Protein AF-A0A0R3QHF2-F1 (afdb_monomer_lite)

InterPro domains:
  IPR014720 Double-stranded RNA-binding domain [PF00035] (3-44)
  IPR014720 Double-stranded RNA-binding domain [PS50137] (1-48)
  IPR051740 Double-stranded RNA-binding domain-containing protein [PTHR46054] (1-88)

Organism: NCBI:txid42155

Radius of gyration: 36.72 Å; chains: 1; bounding box: 72×58×107 Å

Foldseek 3Di:
DDWDDDPVQIKDKDWDDPDPVDIFIAMDSDPVRRVVRRVVRCVVPPPDDDDPPPPPPPVPPPLVVPVVSVVVVVCVVVVHDDDDDPDPPPPPPDPPDPPPVDPPDPPPPDPPPPPPPPPPPPPDPDPDPDDDPPDDPDDDDDDDDDD

Structure (mmCIF, N/CA/C/O backbone):
data_AF-A0A0R3QHF2-F1
#
_entry.id   AF-A0A0R3QHF2-F1
#
loop_
_atom_site.group_PDB
_atom_site.id
_atom_site.type_symbol
_atom_site.label_atom_id
_atom_site.label_alt_id
_atom_site.label_comp_id
_atom_site.label_asym_id
_atom_site.label_entity_id
_atom_site.label_seq_id
_atom_site.pdbx_PDB_ins_code
_atom_site.Cartn_x
_atom_site.Cartn_y
_atom_site.Cartn_z
_atom_site.occupancy
_atom_site.B_iso_or_equiv
_atom_site.auth_seq_id
_atom_site.auth_comp_id
_atom_site.auth_asym_id
_atom_site.auth_atom_id
_atom_site.pdbx_PDB_model_num
ATOM 1 N N . MET A 1 1 ? -6.880 11.671 13.160 1.00 79.31 1 MET A N 1
ATOM 2 C CA . MET A 1 1 ? -7.123 10.297 13.644 1.00 79.31 1 MET A CA 1
ATOM 3 C C . MET A 1 1 ? -7.964 10.452 14.877 1.00 79.31 1 MET A C 1
ATOM 5 O O . MET A 1 1 ? -7.548 11.175 15.772 1.00 79.31 1 MET A O 1
ATOM 9 N N . ASP A 1 2 ? -9.108 9.787 14.888 1.00 90.62 2 ASP A N 1
ATOM 10 C CA . ASP A 1 2 ? -10.141 10.018 15.888 1.00 90.62 2 ASP A CA 1
ATOM 11 C C . ASP A 1 2 ? -10.425 8.722 16.643 1.00 90.62 2 ASP A C 1
ATOM 13 O O . ASP A 1 2 ? -10.410 7.630 16.065 1.00 90.62 2 ASP A O 1
ATOM 17 N N . GLU A 1 3 ? -10.683 8.845 17.939 1.00 91.31 3 GLU A N 1
ATOM 18 C CA . GLU A 1 3 ? -11.048 7.741 18.818 1.00 91.31 3 GLU A CA 1
ATOM 19 C C . GLU A 1 3 ? -12.417 8.028 19.437 1.00 91.31 3 GLU A C 1
ATOM 21 O O . GLU A 1 3 ? -12.679 9.128 19.917 1.00 91.31 3 GLU A O 1
ATOM 26 N N . SER A 1 4 ? -13.312 7.047 19.393 1.00 91.69 4 SER A N 1
ATOM 27 C CA . SER A 1 4 ? -14.692 7.175 19.859 1.00 91.69 4 SER A CA 1
ATOM 28 C C . SER A 1 4 ? -15.167 5.891 20.542 1.00 91.69 4 SER A C 1
ATOM 30 O O . SER A 1 4 ? -14.535 4.842 20.431 1.00 91.69 4 SER A O 1
ATOM 32 N N . GLY A 1 5 ? -16.302 5.963 21.235 1.00 90.38 5 GLY A N 1
ATOM 33 C CA . GLY A 1 5 ? -16.977 4.825 21.854 1.00 90.38 5 GLY A CA 1
ATOM 34 C C . GLY A 1 5 ? -16.592 4.554 23.317 1.00 90.38 5 GLY A C 1
ATOM 35 O O . GLY A 1 5 ? -15.667 5.166 23.855 1.00 90.38 5 GLY A O 1
ATOM 36 N N . PRO A 1 6 ? -17.321 3.641 23.991 1.00 93.38 6 PRO A N 1
ATOM 37 C CA . PRO A 1 6 ? -17.052 3.261 25.377 1.00 93.38 6 PRO A CA 1
ATOM 38 C C . PRO A 1 6 ? -15.642 2.693 25.561 1.00 93.38 6 PRO A C 1
ATOM 40 O O . PRO A 1 6 ? -15.098 2.070 24.652 1.00 93.38 6 PRO A O 1
ATOM 43 N N . ALA A 1 7 ? -15.071 2.808 26.764 1.00 90.12 7 ALA A N 1
ATOM 44 C CA . ALA A 1 7 ? -13.704 2.346 27.043 1.00 90.12 7 ALA A CA 1
ATOM 45 C C . ALA A 1 7 ? -13.459 0.862 26.695 1.00 90.12 7 ALA A C 1
ATOM 47 O O . ALA A 1 7 ? -12.374 0.504 26.249 1.00 90.12 7 ALA A O 1
ATOM 48 N N . HIS A 1 8 ? -14.481 0.016 26.848 1.00 92.50 8 HIS A N 1
ATOM 49 C CA . HIS A 1 8 ? -14.444 -1.418 26.540 1.00 92.50 8 HIS A CA 1
ATOM 50 C C . HIS A 1 8 ? -14.791 -1.751 25.075 1.00 92.50 8 HIS A C 1
ATOM 52 O O . HIS A 1 8 ? -14.761 -2.915 24.683 1.00 92.50 8 HIS A O 1
ATOM 58 N N . LYS A 1 9 ? -15.146 -0.752 24.259 1.00 92.00 9 LYS A N 1
ATOM 59 C CA . LYS A 1 9 ? -15.502 -0.897 22.839 1.00 92.00 9 LYS A CA 1
ATOM 60 C C . LYS A 1 9 ? -15.026 0.324 22.046 1.00 92.00 9 LYS A C 1
ATOM 62 O O . LYS A 1 9 ? -15.793 0.955 21.319 1.00 92.00 9 LYS A O 1
ATOM 67 N N . LYS A 1 10 ? -13.753 0.672 22.237 1.00 95.12 10 LYS A N 1
ATOM 68 C CA . LYS A 1 10 ? -13.112 1.788 21.542 1.00 95.12 10 LYS A CA 1
ATOM 69 C C . LYS A 1 10 ? -13.117 1.546 20.034 1.00 95.12 10 LYS A C 1
ATOM 71 O O . LYS A 1 10 ? -12.869 0.439 19.559 1.00 95.12 10 LYS A O 1
ATOM 76 N N . GLN A 1 11 ? -13.398 2.607 19.297 1.00 96.62 11 GLN A N 1
ATOM 77 C CA . GLN A 1 11 ? -13.483 2.650 17.852 1.00 96.62 11 GLN A CA 1
ATOM 78 C C . GLN A 1 11 ? -12.493 3.696 17.350 1.00 96.62 11 GLN A C 1
ATOM 80 O O . GLN A 1 11 ? -12.596 4.875 17.678 1.00 96.62 11 GLN A O 1
ATOM 85 N N . PHE A 1 12 ? -11.557 3.265 16.519 1.00 97.12 12 PHE A N 1
ATOM 86 C CA . PHE A 1 12 ? -10.564 4.127 15.897 1.00 97.12 12 PHE A CA 1
ATOM 87 C C . PHE A 1 12 ? -10.981 4.432 14.464 1.00 97.12 12 PHE A C 1
ATOM 89 O O . PHE A 1 12 ? -11.422 3.530 13.746 1.00 97.12 12 PHE A O 1
ATOM 96 N N . THR A 1 13 ? -10.818 5.689 14.061 1.00 97.38 13 THR A N 1
ATOM 97 C CA . THR A 1 13 ? -11.007 6.169 12.690 1.00 97.38 13 THR A CA 1
ATOM 98 C C . THR A 1 13 ? -9.710 6.800 12.197 1.00 97.38 13 THR A C 1
ATOM 100 O O . THR A 1 13 ? -9.129 7.668 12.855 1.00 97.38 13 THR A O 1
ATOM 103 N N . VAL A 1 14 ? -9.241 6.359 11.034 1.00 97.75 14 VAL A N 1
ATOM 104 C CA . VAL A 1 14 ? -8.014 6.855 10.399 1.00 97.75 14 VAL A CA 1
ATOM 105 C C . VAL A 1 14 ? -8.284 7.234 8.948 1.00 97.75 14 VAL A C 1
ATOM 107 O O . VAL A 1 14 ? -9.183 6.677 8.318 1.00 97.75 14 VAL A O 1
ATOM 110 N N . SER A 1 15 ? -7.489 8.163 8.427 1.00 96.81 15 SER A N 1
ATOM 111 C CA . SER A 1 15 ? -7.443 8.514 7.010 1.00 96.81 15 SER A CA 1
ATOM 112 C C . SER A 1 15 ? -6.086 8.117 6.417 1.00 96.81 15 SER A C 1
ATOM 114 O O . SER A 1 15 ? -5.048 8.264 7.063 1.00 96.81 15 SER A O 1
ATOM 116 N N . LEU A 1 16 ? -6.102 7.595 5.193 1.00 96.69 16 LEU A N 1
ATOM 117 C CA . LEU A 1 16 ? -4.947 7.286 4.356 1.00 96.69 16 LEU A CA 1
ATOM 118 C C . LEU A 1 16 ? -5.013 8.193 3.126 1.00 96.69 16 LEU A C 1
ATOM 120 O O . LEU A 1 16 ? -5.962 8.111 2.351 1.00 96.69 16 LEU A O 1
ATOM 124 N N . VAL A 1 17 ? -4.015 9.054 2.962 1.00 96.69 17 VAL A N 1
ATOM 125 C CA . VAL A 1 17 ? -3.912 9.985 1.831 1.00 96.69 17 VAL A CA 1
ATOM 126 C C . VAL A 1 17 ? -2.834 9.459 0.890 1.00 96.69 17 VAL A C 1
ATOM 128 O O . VAL A 1 17 ? -1.680 9.347 1.300 1.00 96.69 17 VAL A O 1
ATOM 131 N N . LEU A 1 18 ? -3.203 9.100 -0.342 1.00 94.38 18 LEU A N 1
ATOM 132 C CA . LEU A 1 18 ? -2.245 8.649 -1.366 1.00 94.38 18 LEU A CA 1
ATOM 133 C C . LEU A 1 18 ? -1.855 9.786 -2.309 1.00 94.38 18 LEU A C 1
ATOM 135 O O . LEU A 1 18 ? -0.680 9.974 -2.615 1.00 94.38 18 LEU A O 1
ATOM 139 N N . THR A 1 19 ? -2.843 10.569 -2.724 1.00 92.88 19 THR A N 1
ATOM 140 C CA . THR A 1 19 ? -2.685 11.840 -3.434 1.00 92.88 19 THR A CA 1
ATOM 141 C C . THR A 1 19 ? -3.622 12.867 -2.788 1.00 92.88 19 THR A C 1
ATOM 143 O O . THR A 1 19 ? -4.519 12.463 -2.044 1.00 92.88 19 THR A O 1
ATOM 146 N N . PRO A 1 20 ? -3.457 14.180 -3.038 1.00 92.75 20 PRO A N 1
ATOM 147 C CA . PRO A 1 20 ? -4.345 15.203 -2.472 1.00 92.75 20 PRO A CA 1
ATOM 148 C C . PRO A 1 20 ? -5.836 14.946 -2.745 1.00 92.75 20 PRO A C 1
ATOM 150 O O . PRO A 1 20 ? -6.665 15.202 -1.877 1.00 92.75 20 PRO A O 1
ATOM 153 N N . ASP A 1 21 ? -6.152 14.355 -3.901 1.00 92.81 21 ASP A N 1
ATOM 154 C CA . ASP A 1 21 ? -7.523 14.036 -4.321 1.00 92.81 21 ASP A CA 1
ATOM 155 C C . ASP A 1 21 ? -7.988 12.629 -3.898 1.00 92.81 21 ASP A C 1
ATOM 157 O O . ASP A 1 21 ? -9.159 12.287 -4.055 1.00 92.81 21 ASP A O 1
ATOM 161 N N . GLN A 1 22 ? -7.089 11.782 -3.378 1.00 95.19 22 GLN A N 1
ATOM 162 C CA . GLN A 1 22 ? -7.397 10.406 -2.972 1.00 95.19 22 GLN A CA 1
ATOM 163 C C . GLN A 1 22 ? -7.178 10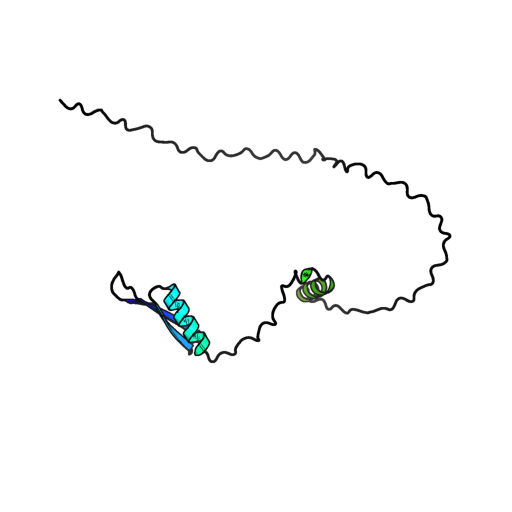.211 -1.473 1.00 95.19 22 GLN A C 1
ATOM 165 O O . GLN A 1 22 ? -6.089 9.849 -1.011 1.00 95.19 22 GLN A O 1
ATOM 170 N N . VAL A 1 23 ? -8.265 10.411 -0.725 1.00 96.62 23 VAL A N 1
ATOM 171 C CA . VAL A 1 23 ? -8.341 10.195 0.722 1.00 96.62 23 VAL A CA 1
ATOM 172 C C . VAL A 1 23 ? -9.266 9.019 1.018 1.00 96.62 23 VAL A C 1
ATOM 174 O O . VAL A 1 23 ? -10.440 9.025 0.653 1.00 96.62 23 VAL A O 1
ATOM 177 N N . PHE A 1 24 ? -8.747 8.021 1.728 1.00 97.38 24 PHE A N 1
ATOM 178 C CA . PHE A 1 24 ? -9.486 6.822 2.112 1.00 97.38 24 PHE A CA 1
ATOM 179 C C . PHE A 1 24 ? -9.624 6.741 3.626 1.00 97.38 24 PHE A C 1
ATOM 181 O O . PHE A 1 24 ? -8.658 6.949 4.357 1.00 97.38 24 PHE A O 1
ATOM 188 N N . TYR A 1 25 ? -10.817 6.408 4.107 1.00 97.31 25 TYR A N 1
ATOM 189 C CA . TYR A 1 25 ? -11.101 6.300 5.535 1.00 97.31 25 TYR A CA 1
ATOM 190 C C . TYR A 1 25 ? -11.243 4.838 5.951 1.00 97.31 25 TYR A C 1
ATOM 192 O O . TYR A 1 25 ? -11.784 4.013 5.214 1.00 97.31 25 TYR A O 1
ATOM 200 N N . GLY A 1 26 ? -10.776 4.526 7.157 1.00 97.31 26 GLY A N 1
ATOM 201 C CA . GLY A 1 26 ? -10.876 3.197 7.748 1.00 97.31 26 GLY A CA 1
ATOM 202 C C . GLY A 1 26 ? -11.264 3.263 9.213 1.00 97.31 26 GLY A C 1
ATOM 203 O O . GLY A 1 26 ? -10.922 4.210 9.928 1.00 97.31 26 GLY A O 1
ATOM 204 N N . LYS A 1 27 ? -11.997 2.243 9.660 1.00 97.25 27 LYS A N 1
ATOM 205 C CA . LYS A 1 27 ? -12.527 2.141 11.020 1.00 97.25 27 LYS A CA 1
ATOM 206 C C . LYS A 1 27 ? -12.188 0.773 11.611 1.00 97.25 27 LYS A C 1
ATOM 208 O O . LYS A 1 27 ? -12.289 -0.237 10.926 1.00 97.25 27 LYS A O 1
ATOM 213 N N . GLY A 1 28 ? -11.802 0.712 12.885 1.00 96.88 28 GLY A N 1
ATOM 214 C CA . GLY A 1 28 ? -11.575 -0.567 13.569 1.00 96.88 28 GLY A CA 1
ATOM 215 C C . GLY A 1 28 ? -11.519 -0.476 15.093 1.00 96.88 28 GLY A C 1
ATOM 216 O O . GLY A 1 28 ? -11.348 0.601 15.652 1.00 96.88 28 GLY A O 1
ATOM 217 N N . ALA A 1 29 ? -11.614 -1.628 15.765 1.00 95.38 29 ALA A N 1
ATOM 218 C CA . ALA A 1 29 ? -11.504 -1.740 17.228 1.00 95.38 29 ALA A CA 1
ATOM 219 C C . ALA A 1 29 ? -10.084 -1.462 17.767 1.00 95.38 29 ALA A C 1
ATOM 221 O O . ALA A 1 29 ? -9.861 -1.357 18.968 1.00 95.38 29 ALA A O 1
ATOM 222 N N . SER A 1 30 ? -9.101 -1.360 16.871 1.00 95.50 30 SER A N 1
ATOM 223 C CA . SER A 1 30 ? -7.740 -0.929 17.172 1.00 95.50 30 SER A CA 1
ATOM 224 C C . SER A 1 30 ? -7.213 -0.055 16.040 1.00 95.50 30 SER A C 1
ATOM 226 O O . SER A 1 30 ? -7.678 -0.155 14.902 1.00 95.50 30 SER A O 1
ATOM 228 N N . ILE A 1 31 ? -6.194 0.751 16.333 1.00 95.38 31 ILE A N 1
ATOM 229 C CA . ILE A 1 31 ? -5.503 1.599 15.350 1.00 95.38 31 ILE A CA 1
ATOM 230 C C . ILE A 1 31 ? -5.044 0.768 14.147 1.00 95.38 31 ILE A C 1
ATOM 232 O O . ILE A 1 31 ? -5.318 1.121 13.004 1.00 95.38 31 ILE A O 1
ATOM 236 N N . LYS A 1 32 ? -4.420 -0.388 14.405 1.00 97.25 32 LYS A N 1
ATOM 237 C CA . LYS A 1 32 ? -3.938 -1.302 13.358 1.00 97.25 32 LYS A CA 1
ATOM 238 C C . LYS A 1 32 ? -5.078 -1.814 12.478 1.00 97.25 32 LYS A C 1
ATOM 240 O O . LYS A 1 32 ? -4.925 -1.894 11.266 1.00 97.25 32 LYS A O 1
ATOM 245 N N . LYS A 1 33 ? -6.231 -2.139 13.075 1.00 97.69 33 LYS A N 1
ATOM 246 C CA . LYS A 1 33 ? -7.417 -2.581 12.327 1.00 97.69 33 LYS A CA 1
ATOM 247 C C . LYS A 1 33 ? -8.023 -1.452 11.499 1.00 97.69 33 LYS A C 1
ATOM 249 O O . LYS A 1 33 ? -8.391 -1.690 10.356 1.00 97.69 33 LYS A O 1
ATOM 254 N N . ALA A 1 34 ? -8.070 -0.234 12.035 1.00 97.81 34 ALA A N 1
ATOM 255 C CA . ALA A 1 34 ? -8.517 0.937 11.287 1.00 97.81 34 ALA A CA 1
ATOM 256 C C . ALA A 1 34 ? -7.584 1.237 10.098 1.00 97.81 34 ALA A C 1
ATOM 258 O O . ALA A 1 34 ? -8.066 1.481 8.997 1.00 97.81 34 ALA A O 1
ATOM 259 N N . GLN A 1 35 ? -6.264 1.140 10.293 1.00 98.31 35 GLN A N 1
ATOM 260 C CA . GLN A 1 35 ? -5.261 1.302 9.232 1.00 98.31 35 GLN A CA 1
ATOM 261 C C . GLN A 1 35 ? -5.377 0.224 8.157 1.00 98.31 35 GLN A C 1
ATOM 263 O O . GLN A 1 35 ? -5.380 0.548 6.974 1.00 98.31 35 GLN A O 1
ATOM 268 N N . GLN A 1 36 ? -5.513 -1.043 8.559 1.00 98.31 36 GLN A N 1
ATOM 269 C CA . GLN A 1 36 ? -5.729 -2.149 7.628 1.00 98.31 36 GLN A CA 1
ATOM 270 C C . GLN A 1 36 ? -6.996 -1.923 6.794 1.00 98.31 36 GLN A C 1
ATOM 272 O O . GLN A 1 36 ? -6.946 -2.047 5.576 1.00 98.31 36 GLN A O 1
ATOM 277 N N . SER A 1 37 ? -8.098 -1.526 7.440 1.00 98.06 37 SER A N 1
ATOM 278 C CA . SER A 1 37 ? -9.348 -1.180 6.757 1.00 98.06 37 SER A CA 1
ATOM 279 C C . SER A 1 37 ? -9.164 -0.017 5.775 1.00 98.06 37 SER A C 1
ATOM 281 O O . SER A 1 37 ? -9.621 -0.115 4.643 1.00 98.06 37 SER A O 1
ATOM 283 N N . ALA A 1 38 ? -8.457 1.053 6.155 1.00 98.06 38 ALA A N 1
ATOM 284 C CA . ALA A 1 38 ? -8.184 2.174 5.250 1.00 98.06 38 ALA A CA 1
ATOM 285 C C . ALA A 1 38 ? -7.331 1.748 4.042 1.00 98.06 38 ALA A C 1
ATOM 287 O O . ALA A 1 38 ? -7.600 2.170 2.918 1.00 98.06 38 ALA A O 1
ATOM 288 N N . ALA A 1 39 ? -6.327 0.893 4.264 1.00 97.62 39 ALA A N 1
ATOM 289 C CA . ALA A 1 39 ? -5.483 0.350 3.205 1.00 97.62 39 ALA A CA 1
ATOM 290 C C . ALA A 1 39 ? -6.279 -0.534 2.234 1.00 97.62 39 ALA A C 1
ATOM 292 O O . ALA A 1 39 ? -6.107 -0.417 1.026 1.00 97.62 39 ALA A O 1
ATOM 293 N N . GLU A 1 40 ? -7.180 -1.375 2.740 1.00 97.69 40 GLU A N 1
ATOM 294 C CA . GLU A 1 40 ? -8.060 -2.208 1.915 1.00 97.69 40 GLU A CA 1
ATOM 295 C C . GLU A 1 40 ? -9.005 -1.358 1.054 1.00 97.69 40 GLU A C 1
ATOM 297 O O . GLU A 1 40 ? -9.113 -1.583 -0.152 1.00 97.69 40 GLU A O 1
ATOM 302 N N . THR A 1 41 ? -9.615 -0.318 1.634 1.00 97.06 41 THR A N 1
ATOM 303 C CA . THR A 1 41 ? -10.429 0.648 0.881 1.00 97.06 41 THR A CA 1
ATOM 304 C C . THR A 1 41 ? -9.613 1.321 -0.225 1.00 97.06 41 THR A C 1
ATOM 306 O O . THR A 1 41 ? -10.094 1.447 -1.350 1.00 97.06 41 THR A O 1
ATOM 309 N N . ALA A 1 42 ? -8.365 1.706 0.056 1.00 96.75 42 ALA A N 1
ATOM 310 C CA . ALA A 1 42 ? -7.488 2.311 -0.942 1.00 96.75 42 ALA A CA 1
ATOM 311 C C . ALA A 1 42 ? -7.124 1.334 -2.071 1.00 96.75 42 ALA A C 1
ATOM 313 O O . ALA A 1 42 ? -7.218 1.680 -3.245 1.00 96.75 42 ALA A O 1
ATOM 314 N N . LEU A 1 43 ? -6.769 0.087 -1.761 1.00 95.19 43 LEU A N 1
ATOM 315 C CA . LEU A 1 43 ? -6.448 -0.908 -2.793 1.00 95.19 43 LEU A CA 1
ATOM 316 C C . LEU A 1 43 ? -7.610 -1.139 -3.774 1.00 95.19 43 LEU A C 1
ATOM 318 O O . LEU A 1 43 ? -7.368 -1.338 -4.963 1.00 95.19 43 LEU A O 1
ATOM 322 N N . ASN A 1 44 ? -8.854 -1.066 -3.291 1.00 94.25 44 ASN A N 1
ATOM 323 C CA . ASN A 1 44 ? -10.051 -1.248 -4.113 1.00 94.25 44 ASN A CA 1
ATOM 324 C C . ASN A 1 44 ? -10.495 0.029 -4.850 1.00 94.25 44 ASN A C 1
ATOM 326 O O . ASN A 1 44 ? -11.053 -0.066 -5.941 1.00 94.25 44 ASN A O 1
ATOM 330 N N . GLY A 1 45 ? -10.278 1.209 -4.258 1.00 92.38 45 GLY A N 1
ATOM 331 C CA . GLY A 1 45 ? -10.791 2.493 -4.754 1.00 92.38 45 GLY A CA 1
ATOM 332 C C . GLY A 1 45 ? -9.757 3.408 -5.417 1.00 92.38 45 GLY A C 1
ATOM 333 O O . GLY A 1 45 ? -10.108 4.505 -5.846 1.00 92.38 45 GLY A O 1
ATOM 334 N N . THR A 1 46 ? -8.485 3.011 -5.477 1.00 94.94 46 THR A N 1
ATOM 335 C CA . THR A 1 46 ? -7.430 3.819 -6.107 1.00 94.94 46 THR A CA 1
ATOM 336 C C . THR A 1 46 ? -7.531 3.825 -7.626 1.00 94.94 46 THR A C 1
ATOM 338 O O . THR A 1 46 ? -7.788 2.810 -8.267 1.00 94.94 46 THR A O 1
ATOM 341 N N . ILE A 1 47 ? -7.248 4.993 -8.206 1.00 93.69 47 ILE A N 1
ATOM 342 C CA . ILE A 1 47 ? -7.149 5.201 -9.664 1.00 93.69 47 ILE A CA 1
ATOM 343 C C . ILE A 1 47 ? -5.690 5.013 -10.135 1.00 93.69 47 ILE A C 1
ATOM 345 O O . ILE A 1 47 ? -5.378 5.091 -11.320 1.00 93.69 47 ILE A O 1
ATOM 349 N N . LEU A 1 48 ? -4.761 4.777 -9.203 1.00 89.81 48 LEU A N 1
ATOM 350 C CA . LEU A 1 48 ? -3.347 4.596 -9.509 1.00 89.81 48 LEU A CA 1
ATOM 351 C C . LEU A 1 48 ? -3.116 3.281 -10.275 1.00 89.81 48 LEU A C 1
ATOM 353 O O . LEU A 1 48 ? -3.758 2.269 -9.976 1.00 89.81 48 LEU A O 1
ATOM 357 N N . PRO A 1 49 ? -2.187 3.264 -11.247 1.00 90.25 49 PRO A N 1
ATOM 358 C CA . PRO A 1 49 ? -1.861 2.047 -11.972 1.00 90.25 49 PRO A CA 1
ATOM 359 C C . PRO A 1 49 ? -1.285 1.001 -11.015 1.00 90.25 49 PRO A C 1
ATOM 361 O O . PRO A 1 49 ? -0.434 1.298 -10.173 1.00 90.25 49 PRO A O 1
ATOM 364 N N . LYS A 1 50 ? -1.737 -0.247 -11.165 1.00 87.56 50 LYS A N 1
ATOM 365 C CA . LYS A 1 50 ? -1.160 -1.374 -10.430 1.00 87.56 50 LYS A CA 1
ATOM 366 C C . LYS A 1 50 ? 0.278 -1.593 -10.907 1.00 87.56 50 LYS A C 1
ATOM 368 O O . LYS A 1 50 ? 0.531 -1.507 -12.111 1.00 87.56 50 LYS A O 1
ATOM 373 N N . PRO A 1 51 ? 1.224 -1.861 -9.990 1.00 85.81 51 PRO A N 1
ATOM 374 C CA . PRO A 1 51 ? 2.568 -2.235 -10.396 1.00 85.81 51 PRO A CA 1
ATOM 375 C C . PRO A 1 51 ? 2.505 -3.515 -11.243 1.00 85.81 51 PRO A C 1
ATOM 377 O O . PRO A 1 51 ? 1.591 -4.320 -11.048 1.00 85.81 51 PRO A O 1
ATOM 380 N N . PRO A 1 52 ? 3.463 -3.723 -12.162 1.00 84.25 52 PRO A N 1
ATOM 381 C CA . PRO A 1 52 ? 3.529 -4.962 -12.922 1.00 84.25 52 PRO A CA 1
ATOM 382 C C . PRO A 1 52 ? 3.605 -6.151 -11.961 1.00 84.25 52 PRO A C 1
ATOM 384 O O . PRO A 1 52 ? 4.316 -6.088 -10.949 1.00 84.25 52 PRO A O 1
ATOM 387 N N . ASP A 1 53 ? 2.872 -7.220 -12.281 1.00 80.56 53 ASP A N 1
ATOM 388 C CA . ASP A 1 53 ? 2.895 -8.448 -11.495 1.00 80.56 53 ASP A CA 1
ATOM 389 C C . ASP A 1 53 ? 4.345 -8.886 -11.315 1.00 80.56 53 ASP A C 1
ATOM 391 O O . ASP A 1 53 ? 5.100 -9.046 -12.280 1.00 80.56 53 ASP A O 1
ATOM 395 N N . LYS A 1 54 ? 4.762 -9.045 -10.055 1.00 73.19 54 LYS A N 1
ATOM 396 C CA . LYS A 1 54 ? 6.086 -9.580 -9.762 1.00 73.19 54 LYS A CA 1
ATOM 397 C C . LYS A 1 54 ? 6.128 -10.972 -10.375 1.00 73.19 54 LYS A C 1
ATOM 399 O O . LYS A 1 54 ? 5.475 -11.877 -9.856 1.00 73.19 54 LYS A O 1
ATOM 404 N N . VAL A 1 55 ? 6.900 -11.140 -11.454 1.00 67.81 55 VAL A N 1
ATOM 405 C CA . VAL A 1 55 ? 7.278 -12.462 -11.961 1.00 67.81 55 VAL A CA 1
ATOM 406 C C . VAL A 1 55 ? 7.669 -13.290 -10.750 1.00 67.81 55 VAL A C 1
ATOM 408 O O . VAL A 1 55 ? 8.513 -12.857 -9.961 1.00 67.81 55 VAL A O 1
ATOM 411 N N . SER A 1 56 ? 6.966 -14.404 -10.530 1.00 61.34 56 SER A N 1
ATOM 412 C CA . SER A 1 56 ? 7.164 -15.243 -9.355 1.00 61.34 56 SER A CA 1
ATOM 413 C C . SER A 1 56 ? 8.656 -15.525 -9.245 1.00 61.34 56 SER A C 1
ATOM 415 O O . SER A 1 56 ? 9.211 -16.261 -10.065 1.00 61.34 56 SER A O 1
ATOM 417 N N . SER A 1 57 ? 9.316 -14.882 -8.282 1.00 55.91 57 SER A N 1
ATOM 418 C CA . SER A 1 57 ? 10.703 -15.154 -7.953 1.00 55.91 57 SER A CA 1
ATOM 419 C C . SER A 1 57 ? 10.709 -16.600 -7.483 1.00 55.91 57 SER A C 1
ATOM 421 O O . SER A 1 57 ? 10.339 -16.917 -6.351 1.00 55.91 57 SER A O 1
ATOM 423 N N . LYS A 1 58 ? 11.009 -17.520 -8.405 1.00 58.84 58 LYS A N 1
ATOM 424 C CA . LYS A 1 58 ? 11.323 -18.904 -8.077 1.00 58.84 58 LYS A CA 1
ATOM 425 C C . LYS A 1 58 ? 12.499 -18.797 -7.133 1.00 58.84 58 LYS A C 1
ATOM 427 O O . LYS A 1 58 ? 13.577 -18.507 -7.631 1.00 58.84 58 LYS A O 1
ATOM 432 N N . LYS A 1 59 ? 12.249 -18.927 -5.818 1.00 56.38 59 LYS A N 1
ATOM 433 C CA . LYS A 1 59 ? 13.214 -18.892 -4.706 1.00 56.38 59 LYS A CA 1
ATOM 434 C C . LYS A 1 59 ? 14.612 -18.590 -5.229 1.00 56.38 59 LYS A C 1
ATOM 436 O O . LYS A 1 59 ? 15.365 -19.526 -5.498 1.00 56.38 59 LYS A O 1
ATOM 441 N N . VAL A 1 60 ? 14.889 -17.309 -5.469 1.00 54.12 60 VAL A N 1
ATOM 442 C CA . VAL A 1 60 ? 16.168 -16.875 -6.019 1.00 54.12 60 VAL A CA 1
ATOM 443 C C . VAL A 1 60 ? 17.220 -17.340 -5.021 1.00 54.12 60 VAL A C 1
ATOM 445 O O . VAL A 1 60 ? 17.403 -16.767 -3.947 1.00 54.12 60 VAL A O 1
ATOM 448 N N . ARG A 1 61 ? 17.863 -18.467 -5.326 1.00 58.47 61 ARG A N 1
ATOM 449 C CA . ARG A 1 61 ? 19.194 -18.761 -4.819 1.00 58.47 61 ARG A CA 1
ATOM 450 C C . ARG A 1 61 ? 19.989 -17.572 -5.318 1.00 58.47 61 ARG A C 1
ATOM 452 O O . ARG A 1 61 ? 20.140 -17.479 -6.525 1.00 58.47 61 ARG A O 1
ATOM 459 N N . SER A 1 62 ? 20.305 -16.648 -4.406 1.00 61.16 62 SER A N 1
ATOM 460 C CA . SER A 1 62 ? 21.163 -15.476 -4.589 1.00 61.16 62 SER A CA 1
ATOM 461 C C . SER A 1 62 ? 21.555 -15.273 -6.054 1.00 61.16 62 SER A C 1
ATOM 463 O O . SER A 1 62 ? 22.446 -15.975 -6.520 1.00 61.16 62 SER A O 1
ATOM 465 N N . ASP A 1 63 ? 20.909 -14.364 -6.793 1.00 61.31 63 ASP A N 1
ATOM 466 C CA . ASP A 1 63 ? 21.256 -14.087 -8.204 1.00 61.31 63 ASP A CA 1
ATOM 467 C C . ASP A 1 63 ? 22.756 -13.744 -8.380 1.00 61.31 63 ASP A C 1
ATOM 469 O O . ASP A 1 63 ? 23.307 -13.831 -9.474 1.00 61.31 63 ASP A O 1
ATOM 473 N N . PHE A 1 64 ? 23.447 -13.435 -7.275 1.00 63.66 64 PHE A N 1
ATOM 474 C CA . PHE A 1 64 ? 24.897 -13.283 -7.159 1.00 63.66 64 PHE A CA 1
ATOM 475 C C . PHE A 1 64 ? 25.706 -14.590 -7.230 1.00 63.66 64 PHE A C 1
ATOM 477 O O . PHE A 1 64 ? 26.932 -14.544 -7.234 1.00 63.66 64 PHE A O 1
ATOM 484 N N . GLN A 1 65 ? 25.060 -15.755 -7.262 1.00 72.56 65 GLN A N 1
ATOM 485 C CA . GLN A 1 65 ? 25.718 -17.048 -7.442 1.00 72.56 65 GLN A CA 1
ATOM 486 C C . GLN A 1 65 ? 26.068 -17.298 -8.917 1.00 72.56 65 GLN A C 1
ATOM 488 O O . GLN A 1 65 ? 26.970 -18.082 -9.201 1.00 72.56 65 GLN A O 1
ATOM 493 N N . ASN A 1 66 ? 25.404 -16.608 -9.855 1.00 85.12 66 ASN A N 1
ATOM 494 C CA . ASN A 1 66 ? 25.824 -16.577 -11.251 1.00 85.12 66 ASN A CA 1
ATOM 495 C C . ASN A 1 66 ? 26.860 -15.446 -11.451 1.00 85.12 66 ASN A C 1
ATOM 497 O O . ASN A 1 66 ? 26.506 -14.269 -11.318 1.00 85.12 66 ASN A O 1
ATOM 501 N N . PRO A 1 67 ? 28.122 -15.767 -11.794 1.00 87.31 67 PRO A N 1
ATOM 502 C CA . PRO A 1 67 ? 29.184 -14.767 -11.898 1.00 87.31 67 PRO A CA 1
ATOM 503 C C . PRO A 1 67 ? 28.914 -13.727 -12.997 1.00 87.31 67 PRO A C 1
ATOM 505 O O . PRO A 1 67 ? 29.242 -12.555 -12.825 1.00 87.31 67 PRO A O 1
ATOM 508 N N . THR A 1 68 ? 28.253 -14.113 -14.092 1.00 89.62 68 THR A N 1
ATOM 509 C CA . THR A 1 68 ? 27.915 -13.216 -15.208 1.00 89.62 68 THR A CA 1
ATOM 510 C C . THR A 1 68 ? 26.864 -12.179 -14.809 1.00 89.62 68 THR A C 1
ATOM 512 O O . THR A 1 68 ? 26.954 -11.013 -15.199 1.00 89.62 68 THR A O 1
ATOM 515 N N . VAL A 1 69 ? 25.877 -12.580 -14.000 1.00 89.75 69 VAL A N 1
ATOM 516 C CA . VAL A 1 69 ? 24.827 -11.677 -13.495 1.00 89.75 69 VAL A CA 1
ATOM 517 C C . VAL A 1 69 ? 25.413 -10.679 -12.498 1.00 89.75 69 VAL A C 1
ATOM 519 O O . VAL A 1 69 ? 25.160 -9.478 -12.615 1.00 89.75 69 VAL A O 1
ATOM 522 N N . LEU A 1 70 ? 26.251 -11.156 -11.570 1.00 90.94 70 LEU A N 1
ATOM 523 C CA . LEU A 1 70 ? 26.974 -10.304 -10.624 1.00 90.94 70 LEU A CA 1
ATOM 524 C C . LEU A 1 70 ? 27.855 -9.280 -11.355 1.00 90.94 70 LEU A C 1
ATOM 526 O O . LEU A 1 70 ? 27.818 -8.095 -11.025 1.00 90.94 70 LEU A O 1
ATOM 530 N N . LEU A 1 71 ? 28.599 -9.721 -12.373 1.00 91.88 71 LEU A N 1
ATOM 531 C CA . LEU A 1 71 ? 29.448 -8.850 -13.182 1.00 91.88 71 LEU A CA 1
ATOM 532 C C . LEU A 1 71 ? 28.635 -7.733 -13.855 1.00 91.88 71 LEU A C 1
ATOM 534 O O . LEU A 1 71 ? 28.977 -6.560 -13.711 1.00 91.88 71 LEU A O 1
ATOM 538 N N . ARG A 1 72 ? 27.526 -8.075 -14.528 1.00 92.44 72 ARG A N 1
ATOM 539 C CA . ARG A 1 72 ? 26.640 -7.084 -15.164 1.00 92.44 72 ARG A CA 1
ATOM 540 C C . ARG A 1 72 ? 26.076 -6.087 -14.145 1.00 92.44 72 ARG A C 1
ATOM 542 O O . ARG A 1 72 ? 26.009 -4.896 -14.439 1.00 92.44 72 ARG A O 1
ATOM 549 N N . TYR A 1 73 ? 25.700 -6.553 -12.954 1.00 92.81 73 TYR A N 1
ATOM 550 C CA . TYR A 1 73 ? 25.188 -5.695 -11.883 1.00 92.81 73 TYR A CA 1
ATOM 551 C C . TYR A 1 73 ? 26.239 -4.693 -11.381 1.00 92.81 73 TYR A C 1
ATOM 553 O O . TYR A 1 73 ? 25.955 -3.497 -11.288 1.00 92.81 73 TYR A O 1
ATOM 561 N N . VAL A 1 74 ? 27.457 -5.157 -11.084 1.00 93.38 74 VAL A N 1
ATOM 562 C CA . VAL A 1 74 ? 28.554 -4.289 -10.621 1.00 93.38 74 VAL A CA 1
ATOM 563 C C . VAL A 1 74 ? 28.923 -3.267 -11.694 1.00 93.38 74 VAL A C 1
ATOM 565 O O . VAL A 1 74 ? 29.038 -2.081 -11.395 1.00 93.38 74 VAL A O 1
ATOM 568 N N . ALA A 1 75 ? 29.032 -3.701 -12.948 1.00 94.69 75 ALA A N 1
ATOM 569 C CA . ALA A 1 75 ? 29.364 -2.825 -14.063 1.00 94.69 75 ALA A CA 1
ATOM 570 C C . ALA A 1 75 ? 28.306 -1.737 -14.287 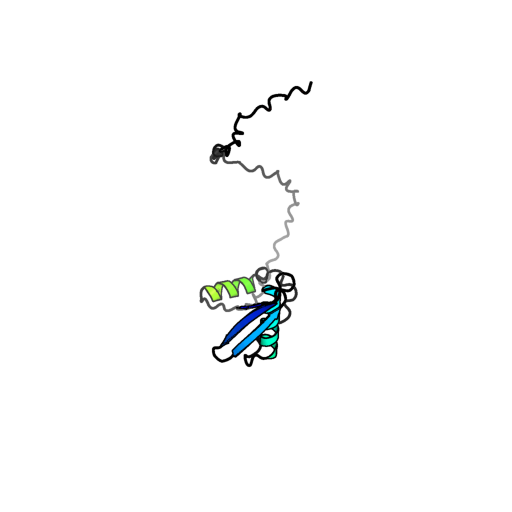1.00 94.69 75 ALA A C 1
ATOM 572 O O . ALA A 1 75 ? 28.661 -0.570 -14.410 1.00 94.69 75 ALA A O 1
ATOM 573 N N . GLY A 1 76 ? 27.014 -2.082 -14.211 1.00 92.62 76 GLY A N 1
ATOM 574 C CA . GLY A 1 76 ? 25.926 -1.103 -14.289 1.00 92.62 76 GLY A CA 1
ATOM 575 C C . GLY A 1 76 ? 25.977 -0.057 -13.170 1.00 92.62 76 GLY A C 1
ATOM 576 O O . GLY A 1 76 ? 25.733 1.120 -13.420 1.00 92.62 76 GLY A O 1
ATOM 577 N N . ARG A 1 77 ? 26.368 -0.451 -11.949 1.00 93.38 77 ARG A N 1
ATOM 578 C CA . ARG A 1 77 ? 26.569 0.492 -10.832 1.00 93.38 77 ARG A CA 1
ATOM 579 C C . ARG A 1 77 ? 27.787 1.396 -11.003 1.00 93.38 77 ARG A C 1
ATOM 581 O O . ARG A 1 77 ? 27.794 2.489 -10.446 1.00 93.38 77 ARG A O 1
ATOM 588 N N . LEU A 1 78 ? 28.797 0.936 -11.734 1.00 95.25 78 LEU A N 1
ATOM 589 C CA . LEU A 1 78 ? 30.005 1.696 -12.059 1.00 95.25 78 LEU A CA 1
ATOM 590 C C . LEU A 1 78 ? 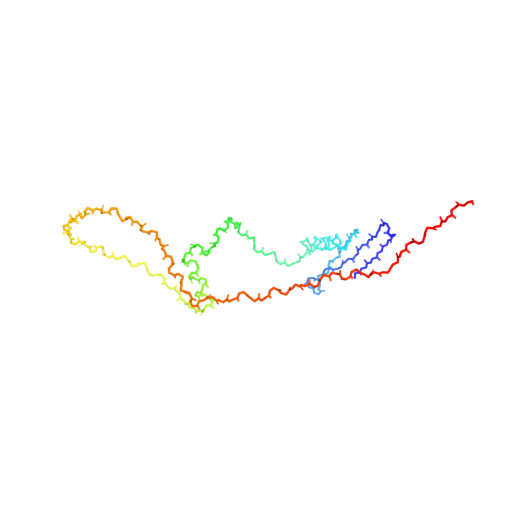29.886 2.459 -13.390 1.00 95.25 78 LEU A C 1
ATOM 592 O O . LEU A 1 78 ? 30.807 3.187 -13.746 1.00 95.25 78 LEU A O 1
ATOM 596 N N . GLY A 1 79 ? 28.778 2.301 -14.125 1.00 93.06 79 GLY A N 1
ATOM 597 C CA . GLY A 1 79 ? 28.574 2.915 -15.440 1.00 93.06 79 GLY A CA 1
ATOM 598 C C . GLY A 1 79 ? 29.432 2.312 -16.561 1.00 93.06 79 GLY A C 1
ATOM 599 O O . GLY A 1 79 ? 29.653 2.968 -17.573 1.00 93.06 79 GLY A O 1
ATOM 600 N N . VAL A 1 80 ? 29.930 1.084 -16.389 1.00 94.06 80 VAL A N 1
ATOM 601 C CA . VAL A 1 80 ? 30.785 0.394 -17.366 1.00 94.06 80 VAL A CA 1
ATOM 602 C C . VAL A 1 80 ? 29.937 -0.520 -18.253 1.00 94.06 80 VAL A C 1
ATOM 604 O O . VAL A 1 80 ? 29.195 -1.369 -17.756 1.00 94.06 80 VAL A O 1
ATOM 607 N N . GLU A 1 81 ? 30.064 -0.377 -19.573 1.00 90.88 81 GLU A N 1
ATOM 608 C CA . GLU A 1 81 ? 29.419 -1.265 -20.545 1.00 90.88 81 GLU A CA 1
ATOM 609 C C . GLU A 1 81 ? 30.258 -2.538 -20.753 1.00 90.88 81 GLU A C 1
ATOM 611 O O . GLU A 1 81 ? 31.457 -2.466 -21.019 1.00 90.88 81 GLU A O 1
ATOM 616 N N . ILE A 1 82 ? 29.628 -3.713 -20.655 1.00 88.94 82 ILE A N 1
ATOM 617 C CA . ILE A 1 82 ? 30.281 -5.014 -20.864 1.00 88.94 82 ILE A CA 1
ATOM 618 C C . ILE A 1 82 ? 29.714 -5.679 -22.113 1.00 88.94 82 ILE A C 1
ATOM 620 O O . ILE A 1 82 ? 28.510 -5.931 -22.197 1.00 88.94 82 ILE A O 1
ATOM 624 N N . LYS A 1 83 ? 30.602 -6.029 -23.046 1.00 90.62 83 LYS A N 1
ATOM 625 C CA . LYS A 1 83 ? 30.298 -6.812 -24.248 1.00 90.62 83 LYS A CA 1
ATOM 626 C C . LYS A 1 83 ? 30.920 -8.195 -24.099 1.00 90.62 83 LYS A C 1
ATOM 628 O O . LYS A 1 83 ? 32.123 -8.308 -23.889 1.00 90.62 83 LYS A O 1
ATOM 633 N N . PHE A 1 84 ? 30.100 -9.237 -24.181 1.00 87.25 84 PHE A N 1
ATOM 634 C CA . PHE A 1 84 ? 30.578 -10.617 -24.194 1.00 87.25 84 PHE A CA 1
ATOM 635 C C . PHE A 1 84 ? 30.845 -11.014 -25.642 1.00 87.25 84 PHE A C 1
ATOM 637 O O . PHE A 1 84 ? 29.947 -10.915 -26.477 1.00 87.25 84 PHE A O 1
ATOM 644 N N . ILE A 1 85 ? 32.076 -11.424 -25.931 1.00 89.25 85 ILE A N 1
ATOM 645 C CA . ILE A 1 85 ? 32.477 -11.958 -27.231 1.00 89.25 85 ILE A CA 1
ATOM 646 C C . ILE A 1 85 ? 32.673 -13.455 -27.019 1.00 89.25 85 ILE A C 1
ATOM 648 O O . ILE A 1 85 ? 33.476 -13.851 -26.176 1.00 89.25 85 ILE A O 1
ATOM 652 N N . ASP A 1 86 ? 31.903 -14.269 -27.735 1.00 82.69 86 ASP A N 1
ATOM 653 C CA . ASP A 1 86 ? 32.111 -15.713 -27.762 1.00 82.69 86 ASP A CA 1
ATOM 654 C C . ASP A 1 86 ? 33.167 -16.001 -28.828 1.00 82.69 86 ASP A C 1
ATOM 656 O O . ASP A 1 86 ? 32.880 -16.053 -30.024 1.00 82.69 86 ASP A O 1
ATOM 660 N N . GLU A 1 87 ? 34.425 -16.047 -28.405 1.00 80.50 87 GLU A N 1
ATOM 661 C CA . GLU A 1 87 ? 35.527 -16.389 -29.291 1.00 80.50 87 GLU A CA 1
ATOM 662 C C . GLU A 1 87 ? 35.663 -17.913 -29.302 1.00 80.50 87 GLU A C 1
ATOM 664 O O . GLU A 1 87 ? 36.084 -18.526 -28.317 1.00 80.50 87 GLU A O 1
ATOM 669 N N . SER A 1 88 ? 35.284 -18.550 -30.414 1.00 73.62 88 SER A N 1
ATOM 670 C CA . SER A 1 88 ? 35.545 -19.972 -30.614 1.00 73.62 88 SER A CA 1
ATOM 671 C C . SER A 1 88 ? 37.052 -20.157 -30.769 1.00 73.62 88 SER A C 1
ATOM 673 O O . SER A 1 88 ? 37.586 -20.022 -31.871 1.00 73.62 88 SER A O 1
ATOM 675 N N . VAL A 1 89 ? 37.750 -20.420 -29.663 1.00 68.19 89 VAL A N 1
ATOM 676 C CA . VAL A 1 89 ? 39.185 -20.702 -29.699 1.00 68.19 89 VAL A CA 1
ATOM 677 C C . VAL A 1 89 ? 39.381 -21.911 -30.619 1.00 68.19 89 VAL A C 1
ATOM 679 O O . VAL A 1 89 ? 38.832 -22.980 -30.323 1.00 68.19 89 VAL A O 1
ATOM 682 N N . PRO A 1 90 ? 40.113 -21.786 -31.742 1.00 63.94 90 PRO A N 1
ATOM 683 C CA . PRO A 1 90 ? 40.450 -22.947 -32.542 1.00 63.94 90 PRO A CA 1
ATOM 684 C C . PRO A 1 90 ? 41.229 -23.891 -31.633 1.00 63.94 90 PRO A C 1
ATOM 686 O O . PRO A 1 90 ? 42.229 -23.505 -31.029 1.00 63.94 90 PRO A O 1
ATOM 689 N N . ILE A 1 91 ? 40.725 -25.114 -31.483 1.00 59.81 91 ILE A N 1
ATOM 690 C CA . ILE A 1 91 ? 41.387 -26.166 -30.721 1.00 59.81 91 ILE A CA 1
ATOM 691 C C . ILE A 1 91 ? 42.719 -26.415 -31.427 1.00 59.81 91 ILE A C 1
ATOM 693 O O . ILE A 1 91 ? 42.777 -27.141 -32.418 1.00 59.81 91 ILE A O 1
ATOM 697 N N . CYS A 1 92 ? 43.791 -25.778 -30.958 1.00 54.12 92 CYS A N 1
ATOM 698 C CA . CYS A 1 92 ? 45.134 -26.168 -31.342 1.00 54.12 92 CYS A CA 1
ATOM 699 C C . CYS A 1 92 ? 45.258 -27.646 -30.952 1.00 54.12 92 CYS A C 1
ATOM 701 O O . CYS A 1 92 ? 45.049 -27.953 -29.773 1.00 54.12 92 CYS A O 1
ATOM 703 N N . PRO A 1 93 ? 45.545 -28.574 -31.885 1.00 55.34 93 PRO A N 1
ATOM 704 C CA . PRO A 1 93 ? 45.828 -29.944 -31.504 1.00 55.34 93 PRO A CA 1
ATOM 705 C C . PRO A 1 93 ? 47.044 -29.888 -30.585 1.00 55.34 93 PRO A C 1
ATOM 707 O O . PRO A 1 93 ? 48.145 -29.529 -31.007 1.00 55.34 93 PRO A O 1
ATOM 710 N N . THR A 1 94 ? 46.830 -30.158 -29.301 1.00 61.00 94 THR A N 1
ATOM 711 C CA . THR A 1 94 ? 47.915 -30.307 -28.342 1.00 61.00 94 THR A CA 1
ATOM 712 C C . THR A 1 94 ? 48.856 -31.373 -28.899 1.00 61.00 94 THR A C 1
ATOM 714 O O . THR A 1 94 ? 48.391 -32.469 -29.230 1.00 61.00 94 THR A O 1
ATOM 717 N N . PRO A 1 95 ? 50.161 -31.086 -29.061 1.00 60.84 95 PRO A N 1
ATOM 718 C CA . PRO A 1 95 ? 51.100 -32.117 -29.468 1.00 60.84 95 PRO A CA 1
ATOM 719 C C . PRO A 1 95 ? 51.018 -33.264 -28.449 1.00 60.84 95 PRO A C 1
ATOM 721 O O . PRO A 1 95 ? 50.858 -32.996 -27.253 1.00 60.84 95 PRO A O 1
ATOM 724 N N . PRO A 1 96 ? 51.087 -34.534 -28.886 1.00 56.34 96 PRO A N 1
ATOM 725 C CA . PRO A 1 96 ? 51.030 -35.671 -27.981 1.00 56.34 96 PRO A CA 1
ATOM 726 C C . PRO A 1 96 ? 52.274 -35.640 -27.092 1.00 56.34 96 PRO A C 1
ATOM 728 O O . PRO A 1 96 ? 53.336 -36.143 -27.449 1.00 56.34 96 PRO A O 1
ATOM 731 N N . HIS A 1 97 ? 52.166 -35.006 -25.928 1.00 58.44 97 HIS A N 1
ATOM 732 C CA . HIS A 1 97 ? 53.172 -35.140 -24.893 1.00 58.44 97 HIS A CA 1
ATOM 733 C C . HIS A 1 97 ? 53.136 -36.601 -24.427 1.00 58.44 97 HIS A C 1
ATOM 735 O O . HIS A 1 97 ? 52.050 -37.101 -24.110 1.00 58.44 97 HIS A O 1
ATOM 741 N N . PRO A 1 98 ? 54.276 -37.316 -24.403 1.00 52.00 98 PRO A N 1
ATOM 742 C CA . PRO A 1 98 ? 54.304 -38.661 -23.861 1.00 52.00 98 PRO A CA 1
ATOM 743 C C . PRO A 1 98 ? 53.811 -38.585 -22.418 1.00 52.00 98 PRO A C 1
AT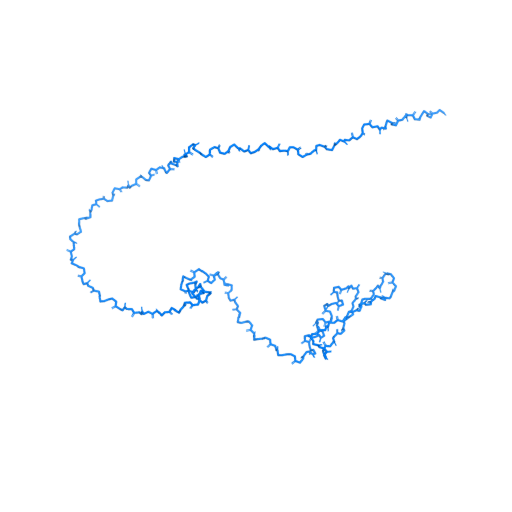OM 745 O O . PRO A 1 98 ? 54.306 -37.793 -21.615 1.00 52.00 98 PRO A O 1
ATOM 748 N N . LEU A 1 99 ? 52.791 -39.384 -22.112 1.00 50.97 99 LEU A N 1
ATOM 749 C CA . LEU A 1 99 ? 52.277 -39.570 -20.765 1.00 50.97 99 LEU A CA 1
ATOM 750 C C . LEU A 1 99 ? 53.365 -40.230 -19.915 1.00 50.97 99 LEU A C 1
ATOM 752 O O . LEU A 1 99 ? 53.322 -41.432 -19.655 1.00 50.97 99 LEU A O 1
ATOM 756 N N . THR A 1 100 ? 54.325 -39.451 -19.423 1.00 53.81 100 THR A N 1
ATOM 757 C CA . THR A 1 100 ? 55.105 -39.855 -18.258 1.00 53.81 100 THR A CA 1
ATOM 758 C C . THR A 1 100 ? 54.182 -39.683 -17.060 1.00 53.81 100 THR A C 1
ATOM 760 O O . THR A 1 100 ? 54.204 -38.683 -16.346 1.00 53.81 100 THR A O 1
ATOM 763 N N . ARG A 1 101 ? 53.282 -40.656 -16.895 1.00 50.91 101 ARG A N 1
ATOM 764 C CA . ARG A 1 101 ? 52.451 -40.830 -15.711 1.00 50.91 101 ARG A CA 1
ATOM 765 C C . ARG A 1 101 ? 53.401 -41.127 -14.555 1.00 50.91 101 ARG A C 1
ATOM 767 O O . ARG A 1 101 ? 53.695 -42.286 -14.274 1.00 50.91 101 ARG A O 1
ATOM 774 N N . LEU A 1 102 ? 53.925 -40.080 -13.921 1.00 54.06 102 LEU A N 1
ATOM 775 C CA . LEU A 1 102 ? 54.619 -40.238 -12.652 1.00 54.06 102 LEU A CA 1
ATOM 776 C C . LEU A 1 102 ? 53.631 -40.896 -11.679 1.00 54.06 102 LEU A C 1
ATOM 778 O O . LEU A 1 102 ? 52.453 -40.513 -11.665 1.00 54.06 102 LEU A O 1
ATOM 782 N N . PRO A 1 103 ? 54.057 -41.916 -10.914 1.00 45.53 103 PRO A N 1
ATOM 783 C CA . PRO A 1 103 ? 53.194 -42.522 -9.920 1.00 45.53 103 PRO A CA 1
ATOM 784 C C . PRO A 1 103 ? 52.713 -41.412 -8.993 1.00 45.53 103 PRO A C 1
ATOM 786 O O . PRO A 1 103 ? 53.509 -40.631 -8.471 1.00 45.53 103 PRO A O 1
ATOM 789 N N . VAL A 1 104 ? 51.393 -41.327 -8.844 1.00 56.91 104 VAL A N 1
ATOM 790 C CA . VAL A 1 104 ? 50.737 -40.456 -7.878 1.00 56.91 104 VAL A CA 1
ATOM 791 C C . VAL A 1 104 ? 51.254 -40.898 -6.516 1.00 56.91 104 VAL A C 1
ATOM 793 O O . VAL A 1 104 ? 50.774 -41.882 -5.957 1.00 56.91 104 VAL A O 1
ATOM 796 N N . GLN A 1 105 ? 52.289 -40.236 -6.005 1.00 61.09 105 GLN A N 1
ATOM 797 C CA . GLN A 1 105 ? 52.609 -40.381 -4.599 1.00 61.09 105 GLN A CA 1
ATOM 798 C C . GLN A 1 105 ? 51.393 -39.831 -3.855 1.00 61.09 105 GLN A C 1
ATOM 800 O O . GLN A 1 105 ? 50.936 -38.731 -4.192 1.00 61.09 105 GLN A O 1
ATOM 805 N N . PRO A 1 106 ? 50.814 -40.571 -2.897 1.00 46.72 106 PRO A N 1
ATOM 806 C CA . PRO A 1 106 ? 49.808 -39.988 -2.039 1.00 46.72 106 PRO A CA 1
ATOM 807 C C . PRO A 1 106 ? 50.503 -38.835 -1.324 1.00 46.72 106 PRO A C 1
ATOM 809 O O . PRO A 1 106 ? 51.376 -39.048 -0.484 1.00 46.72 106 PRO A O 1
ATOM 812 N N . LEU A 1 107 ? 50.159 -37.606 -1.707 1.00 55.22 107 LEU A N 1
ATOM 813 C CA . LEU A 1 107 ? 50.529 -36.433 -0.945 1.00 55.22 107 LEU A CA 1
ATOM 814 C C . LEU A 1 107 ? 49.785 -36.590 0.378 1.00 55.22 107 LEU A C 1
ATOM 816 O O . LEU A 1 107 ? 48.610 -36.237 0.491 1.00 55.22 107 LEU A O 1
ATOM 820 N N . ILE A 1 108 ? 50.446 -37.210 1.356 1.00 57.12 108 ILE A N 1
ATOM 821 C CA . ILE A 1 108 ? 50.036 -37.140 2.746 1.00 57.12 108 ILE A CA 1
ATOM 822 C C . ILE A 1 108 ? 50.007 -35.646 3.022 1.00 57.12 108 ILE A C 1
ATOM 824 O O . ILE A 1 108 ? 51.045 -34.996 3.130 1.00 57.12 108 ILE A O 1
ATOM 828 N N . ARG A 1 109 ? 48.800 -35.083 3.018 1.00 55.81 109 ARG A N 1
ATOM 829 C CA . ARG A 1 109 ? 48.549 -33.717 3.435 1.00 55.81 109 ARG A CA 1
ATOM 830 C C . ARG A 1 109 ? 49.005 -33.666 4.883 1.00 55.81 109 ARG A C 1
ATOM 832 O O . ARG A 1 109 ? 48.267 -34.083 5.774 1.00 55.81 109 ARG A O 1
ATOM 839 N N . ALA A 1 110 ? 50.235 -33.210 5.099 1.00 61.81 110 ALA A N 1
ATOM 840 C CA . ALA A 1 110 ? 50.687 -32.843 6.423 1.00 61.81 110 ALA A CA 1
ATOM 841 C C . ALA A 1 110 ? 49.611 -31.917 7.013 1.00 61.81 110 ALA A C 1
ATOM 843 O O . ALA A 1 110 ? 49.065 -31.080 6.274 1.00 61.81 110 ALA A O 1
ATOM 844 N N . PRO A 1 111 ? 49.226 -32.097 8.287 1.00 58.66 111 PRO A N 1
ATOM 845 C CA . PRO A 1 111 ? 48.285 -31.185 8.909 1.00 58.66 111 PRO A CA 1
ATOM 846 C C . PRO A 1 111 ? 48.823 -29.773 8.705 1.00 58.66 111 PRO A C 1
ATOM 848 O O . PRO A 1 111 ? 50.000 -29.503 8.939 1.00 58.66 111 PRO A O 1
ATOM 851 N N . PHE A 1 112 ? 47.970 -28.892 8.189 1.00 59.81 112 PHE A N 1
ATOM 852 C CA . PHE A 1 112 ? 48.282 -27.477 8.123 1.00 59.81 112 PHE A CA 1
ATOM 853 C C . PHE A 1 112 ? 48.459 -27.019 9.569 1.00 59.81 112 PHE A C 1
ATOM 855 O O . PHE A 1 112 ? 47.475 -26.880 10.291 1.00 59.81 112 PHE A O 1
ATOM 862 N N . ILE A 1 113 ? 49.708 -26.888 10.011 1.00 61.94 113 ILE A N 1
ATOM 863 C CA . ILE A 1 113 ? 50.041 -26.243 11.272 1.00 61.94 113 ILE A CA 1
ATOM 864 C C . ILE A 1 113 ? 49.998 -24.752 10.944 1.00 61.94 113 ILE A C 1
ATOM 866 O O . ILE A 1 113 ? 50.893 -24.277 10.240 1.00 61.94 113 ILE A O 1
ATOM 870 N N . PRO A 1 114 ? 48.962 -24.002 11.361 1.00 48.72 114 PRO A N 1
ATOM 871 C CA . PRO A 1 114 ? 49.049 -22.560 11.271 1.00 48.72 114 PRO A CA 1
ATOM 872 C C . PRO A 1 114 ? 50.235 -22.141 12.139 1.00 48.72 114 PRO A C 1
ATOM 874 O O . PRO A 1 114 ? 50.239 -22.370 13.348 1.00 48.72 114 PRO A O 1
ATOM 877 N N . VAL A 1 115 ? 51.252 -21.539 11.526 1.00 56.41 115 VAL A N 1
ATOM 878 C CA . VAL A 1 115 ? 52.201 -20.714 12.270 1.00 56.41 115 VAL A CA 1
ATOM 879 C C . VAL A 1 115 ? 51.380 -19.545 12.798 1.00 56.41 115 VAL A C 1
ATOM 881 O O . VAL A 1 115 ? 51.063 -18.603 12.073 1.00 56.41 115 VAL A O 1
ATOM 884 N N . ILE A 1 116 ? 50.948 -19.664 14.051 1.00 57.25 116 ILE A N 1
ATOM 885 C CA . ILE A 1 116 ? 50.444 -18.538 14.820 1.00 57.25 116 ILE A CA 1
ATOM 886 C C . ILE A 1 116 ? 51.653 -17.628 14.987 1.00 57.25 116 ILE A C 1
ATOM 888 O O . ILE A 1 116 ? 52.602 -17.944 15.693 1.00 57.25 116 ILE A O 1
ATOM 892 N N . ASN A 1 117 ? 51.659 -16.533 14.237 1.00 50.97 117 ASN A N 1
ATOM 893 C CA . ASN A 1 117 ? 52.603 -15.458 14.453 1.00 50.97 117 ASN A CA 1
ATOM 894 C C . ASN A 1 117 ? 52.276 -14.854 15.831 1.00 50.97 117 ASN A C 1
ATOM 896 O O . ASN A 1 117 ? 51.254 -14.181 15.969 1.00 50.97 117 ASN A O 1
ATOM 900 N N . ASP A 1 118 ? 53.121 -15.097 16.837 1.00 57.16 118 ASP A N 1
ATOM 901 C CA . ASP A 1 118 ? 52.987 -14.576 18.214 1.00 57.16 118 ASP A CA 1
ATOM 902 C C . ASP A 1 118 ? 52.955 -13.033 18.299 1.00 57.16 118 ASP A C 1
ATOM 904 O O . ASP A 1 118 ? 52.728 -12.455 19.359 1.00 57.16 118 ASP A O 1
ATOM 908 N N . GLN A 1 119 ? 53.119 -12.334 17.174 1.00 53.81 119 GLN A N 1
ATOM 909 C CA . GLN A 1 119 ? 53.057 -10.874 17.071 1.00 53.81 119 GLN A CA 1
ATOM 910 C C . GLN A 1 119 ? 51.653 -10.276 17.297 1.00 53.81 119 GLN A C 1
ATOM 912 O O . GLN A 1 119 ? 51.531 -9.060 17.418 1.00 53.81 119 GLN A O 1
ATOM 917 N N . PHE A 1 120 ? 50.588 -11.087 17.354 1.00 52.66 120 PHE A N 1
ATOM 918 C CA . PHE A 1 120 ? 49.218 -10.601 17.592 1.00 52.66 120 PHE A CA 1
ATOM 919 C C . PHE A 1 120 ? 48.596 -11.125 18.890 1.00 52.66 120 PHE A C 1
ATOM 921 O O . PHE A 1 120 ? 47.379 -11.309 18.966 1.00 52.66 120 PHE A O 1
ATOM 928 N N . LEU A 1 121 ? 49.394 -11.284 19.951 1.00 49.19 121 LEU A N 1
ATOM 929 C CA . LEU A 1 121 ? 48.863 -11.281 21.317 1.00 49.19 121 LEU A CA 1
ATOM 930 C C . LEU A 1 121 ? 48.356 -9.872 21.669 1.00 49.19 121 LEU A C 1
ATOM 932 O O . LEU A 1 121 ? 48.929 -9.151 22.483 1.00 49.19 121 LEU A O 1
ATOM 936 N N . VAL A 1 122 ? 47.250 -9.465 21.043 1.00 56.62 122 VAL A N 1
ATOM 937 C CA . VAL A 1 122 ? 46.418 -8.388 21.567 1.00 56.62 122 VAL A CA 1
ATOM 938 C C . VAL A 1 122 ? 45.825 -8.938 22.855 1.00 56.62 122 VAL A C 1
ATOM 940 O O . VAL A 1 122 ? 44.911 -9.764 22.834 1.00 56.62 122 VAL A O 1
ATOM 943 N N . LEU A 1 123 ? 46.407 -8.525 23.981 1.00 55.91 123 LEU A N 1
ATOM 944 C CA . LEU A 1 123 ? 45.846 -8.759 25.304 1.00 55.91 123 LEU A CA 1
ATOM 945 C C . LEU A 1 123 ? 44.349 -8.412 25.256 1.00 55.91 123 LEU A C 1
ATOM 947 O O . LEU A 1 123 ? 44.003 -7.313 24.807 1.00 55.91 123 LEU A O 1
ATOM 951 N N . PRO A 1 124 ? 43.445 -9.310 25.686 1.00 60.12 124 PRO A N 1
ATOM 952 C CA . PRO A 1 124 ? 42.045 -8.946 25.796 1.00 60.12 124 PRO A CA 1
ATOM 953 C C . PRO A 1 124 ? 41.944 -7.750 26.756 1.00 60.12 124 PRO A C 1
ATOM 955 O O . PRO A 1 124 ? 42.567 -7.782 27.823 1.00 60.12 124 PRO A O 1
ATOM 958 N N . PRO A 1 125 ? 41.193 -6.688 26.414 1.00 60.84 125 PRO A N 1
ATOM 959 C CA . PRO A 1 125 ? 40.994 -5.587 27.341 1.00 60.84 125 PRO A CA 1
ATOM 960 C C . PRO A 1 125 ? 40.362 -6.124 28.634 1.00 60.84 125 PRO A C 1
ATOM 962 O O . PRO A 1 125 ? 39.557 -7.066 28.584 1.00 60.84 125 PRO A O 1
ATOM 965 N N . PRO A 1 126 ? 40.717 -5.558 29.801 1.00 56.47 126 PRO A N 1
ATOM 966 C CA . PRO A 1 126 ? 40.182 -6.012 31.072 1.00 56.47 126 PRO A CA 1
ATOM 967 C C . PRO A 1 126 ? 38.656 -5.938 31.032 1.00 56.47 126 PRO A C 1
ATOM 969 O O . PRO A 1 126 ? 38.069 -4.917 30.668 1.00 56.47 126 PRO A O 1
ATOM 972 N N . ARG A 1 127 ? 38.006 -7.046 31.397 1.00 60.34 127 ARG A N 1
ATOM 973 C CA . ARG A 1 127 ? 36.553 -7.092 31.552 1.00 60.34 127 ARG A CA 1
ATOM 974 C C . ARG A 1 127 ? 36.157 -6.076 32.619 1.00 60.34 127 ARG A C 1
ATOM 976 O O . ARG A 1 127 ? 36.409 -6.292 33.801 1.00 60.34 127 ARG A O 1
ATOM 983 N N . VAL A 1 128 ? 35.519 -4.985 32.207 1.00 59.72 128 VAL A N 1
ATOM 984 C CA . VAL A 1 128 ? 34.830 -4.088 33.133 1.00 59.72 128 VAL A CA 1
ATOM 985 C C . VAL A 1 128 ? 33.649 -4.867 33.703 1.00 59.72 128 VAL A C 1
ATOM 987 O O . VAL A 1 128 ? 32.688 -5.168 32.996 1.00 59.72 128 VAL A O 1
ATOM 990 N N . VAL A 1 129 ? 33.745 -5.245 34.978 1.00 58.91 129 VAL A N 1
ATOM 991 C CA . VAL A 1 129 ? 32.625 -5.807 35.734 1.00 58.91 129 VAL A CA 1
ATOM 992 C C . VAL A 1 129 ? 31.623 -4.675 35.928 1.00 58.91 129 VAL A C 1
ATOM 994 O O . VAL A 1 129 ? 31.804 -3.802 36.774 1.00 58.91 129 VAL A O 1
ATOM 997 N N . PHE A 1 130 ? 30.596 -4.651 35.079 1.00 51.47 130 PHE A N 1
ATOM 998 C CA . PHE A 1 130 ? 29.465 -3.747 35.236 1.00 51.47 130 PHE A CA 1
ATOM 999 C C . PHE A 1 130 ? 28.799 -4.051 36.582 1.00 51.47 130 PHE A C 1
ATOM 1001 O O . PHE A 1 130 ? 28.595 -5.214 36.928 1.00 51.47 130 PHE A O 1
ATOM 1008 N N . GLY A 1 131 ? 28.566 -2.993 37.356 1.00 51.19 131 GLY A N 1
ATOM 1009 C CA . GLY A 1 131 ? 28.362 -3.023 38.797 1.00 51.19 131 GLY A CA 1
ATOM 1010 C C . GLY A 1 131 ? 27.425 -4.114 39.308 1.00 51.19 131 GLY A C 1
ATOM 1011 O O . GLY A 1 131 ? 26.316 -4.306 38.814 1.00 51.19 131 GLY A O 1
ATOM 1012 N N . GLN A 1 132 ? 27.863 -4.774 40.379 1.00 56.22 132 GLN A N 1
ATOM 1013 C CA . GLN A 1 132 ? 26.946 -5.453 41.283 1.00 56.22 132 GLN A CA 1
ATOM 1014 C C . GLN A 1 132 ? 25.871 -4.452 41.744 1.00 56.22 132 GLN A C 1
ATOM 1016 O O . GLN A 1 132 ? 26.224 -3.332 42.133 1.00 56.22 132 GLN A O 1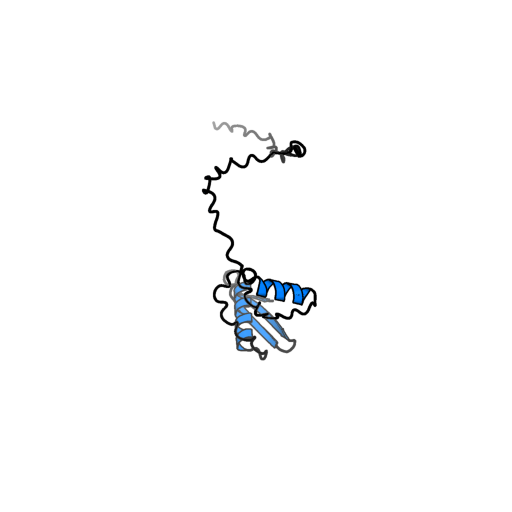
ATOM 1021 N N . PRO A 1 133 ? 24.580 -4.824 41.764 1.00 48.44 133 PRO A N 1
ATOM 1022 C CA . PRO A 1 133 ? 23.584 -4.036 42.467 1.00 48.44 133 PRO A CA 1
ATOM 1023 C C . PRO A 1 133 ? 23.969 -4.012 43.948 1.00 48.44 133 PRO A C 1
ATOM 1025 O O . PRO A 1 133 ? 23.934 -5.040 44.625 1.00 48.44 133 PRO A O 1
ATOM 1028 N N . ARG A 1 134 ? 24.365 -2.845 44.464 1.00 56.41 134 ARG A N 1
ATOM 1029 C CA . ARG A 1 134 ? 24.412 -2.623 45.911 1.00 56.41 134 ARG A CA 1
ATOM 1030 C C . ARG A 1 134 ? 22.978 -2.700 46.416 1.00 56.41 134 ARG A C 1
ATOM 1032 O O . ARG A 1 134 ? 22.199 -1.777 46.204 1.00 56.41 134 ARG A O 1
ATOM 1039 N N . VAL A 1 135 ? 22.635 -3.810 47.058 1.00 59.03 135 VAL A N 1
ATOM 1040 C CA . VAL A 1 135 ? 21.419 -3.905 47.862 1.00 59.03 135 VAL A CA 1
ATOM 1041 C C . VAL A 1 135 ? 21.615 -2.978 49.069 1.00 59.03 135 VAL A C 1
ATOM 1043 O O . VAL A 1 135 ? 22.626 -3.121 49.761 1.00 59.03 135 VAL A O 1
ATOM 1046 N N . PRO A 1 136 ? 20.726 -2.004 49.327 1.00 46.94 136 PRO A N 1
ATOM 1047 C CA . PRO A 1 136 ? 20.813 -1.186 50.527 1.00 46.94 136 PRO A CA 1
ATOM 1048 C C . PRO A 1 136 ? 20.567 -2.055 51.762 1.00 46.94 136 PRO A C 1
ATOM 1050 O O . PRO A 1 136 ? 19.493 -2.627 51.941 1.00 46.94 136 PRO A O 1
ATOM 1053 N N . THR A 1 137 ? 21.575 -2.154 52.620 1.00 55.28 137 THR A N 1
ATOM 1054 C CA . THR A 1 137 ? 21.503 -2.833 53.914 1.00 55.28 137 THR A CA 1
ATOM 1055 C C . THR A 1 137 ? 20.791 -1.950 54.938 1.00 55.28 137 THR A C 1
ATOM 1057 O O . THR A 1 137 ? 21.432 -1.484 55.868 1.00 55.28 137 THR A O 1
ATOM 1060 N N . THR A 1 138 ? 19.489 -1.692 54.808 1.00 54.59 138 THR A N 1
ATOM 1061 C CA . THR A 1 138 ? 18.685 -1.180 55.933 1.00 54.59 138 THR A CA 1
ATOM 1062 C C . THR A 1 138 ? 17.223 -1.601 55.793 1.00 54.59 138 THR A C 1
ATOM 1064 O O . THR A 1 138 ? 16.525 -1.172 54.884 1.00 54.59 138 THR A O 1
ATOM 1067 N N . LEU A 1 139 ? 16.780 -2.473 56.700 1.00 53.03 139 LEU A N 1
ATOM 1068 C CA . LEU A 1 139 ? 15.495 -2.462 57.418 1.00 53.03 139 LEU A CA 1
ATOM 1069 C C . LEU A 1 139 ? 15.245 -3.877 57.948 1.00 53.03 139 LEU A C 1
ATOM 1071 O O . LEU A 1 139 ? 14.682 -4.741 57.279 1.00 53.03 139 LEU A O 1
ATOM 1075 N N . GLN A 1 140 ? 15.719 -4.115 59.169 1.00 56.94 140 GLN A N 1
ATOM 1076 C CA . GLN A 1 140 ? 15.309 -5.277 59.947 1.00 56.94 140 GLN A CA 1
ATOM 1077 C C . GLN A 1 140 ? 13.838 -5.114 60.363 1.00 56.94 140 GLN A C 1
ATOM 1079 O O . GLN A 1 140 ? 13.482 -4.044 60.860 1.00 56.94 140 GLN A O 1
ATOM 1084 N N . PRO A 1 141 ? 12.986 -6.142 60.228 1.00 56.59 141 PRO A N 1
ATOM 1085 C CA . PRO A 1 141 ? 11.705 -6.167 60.917 1.00 56.59 141 PRO A CA 1
ATOM 1086 C C . PRO A 1 141 ? 11.950 -6.468 62.402 1.00 56.59 141 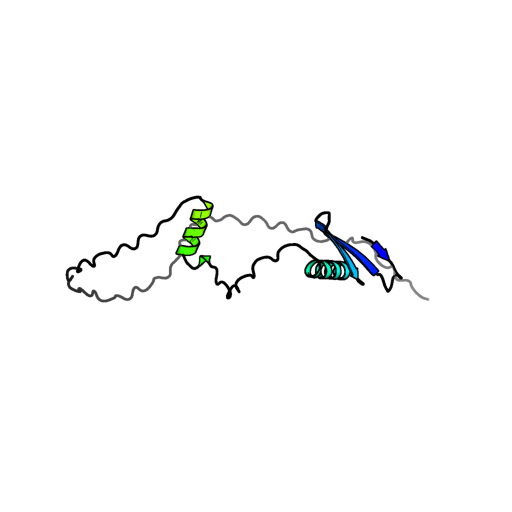PRO A C 1
ATOM 1088 O O . PRO A 1 141 ? 12.497 -7.516 62.744 1.00 56.59 141 PRO A O 1
ATOM 1091 N N . LEU A 1 142 ? 11.545 -5.558 63.290 1.00 59.88 142 LEU A N 1
ATOM 1092 C CA . LEU A 1 142 ? 11.425 -5.863 64.717 1.00 59.88 142 LEU A CA 1
ATOM 1093 C C . LEU A 1 142 ? 10.297 -6.892 64.917 1.00 59.88 142 LEU A C 1
ATOM 1095 O O . LEU A 1 142 ? 9.218 -6.714 64.344 1.00 59.88 142 LEU A O 1
ATOM 1099 N N . PRO A 1 143 ? 10.494 -7.944 65.731 1.00 56.91 143 PRO A N 1
ATOM 1100 C CA . PRO A 1 143 ? 9.417 -8.860 66.062 1.00 56.91 143 PRO A CA 1
ATOM 1101 C C . PRO A 1 143 ? 8.426 -8.156 66.993 1.00 56.91 143 PRO A C 1
ATOM 1103 O O . PRO A 1 143 ? 8.758 -7.776 68.116 1.00 56.91 143 PRO A O 1
ATOM 1106 N N . VAL A 1 144 ? 7.189 -7.992 66.525 1.00 65.56 144 VAL A N 1
ATOM 1107 C CA . VAL A 1 144 ? 6.059 -7.632 67.383 1.00 65.56 144 VAL A CA 1
ATOM 1108 C C . VAL A 1 144 ? 5.761 -8.841 68.266 1.00 65.56 144 VAL A C 1
ATOM 1110 O O . VAL A 1 144 ? 5.316 -9.883 67.787 1.00 65.56 144 VAL A O 1
ATOM 1113 N N . MET A 1 145 ? 6.049 -8.716 69.560 1.00 52.31 145 MET A N 1
ATOM 1114 C CA . MET A 1 145 ? 5.618 -9.677 70.568 1.00 52.31 145 MET A CA 1
ATOM 1115 C C . MET A 1 145 ? 4.111 -9.530 70.780 1.00 52.31 145 MET A C 1
ATOM 1117 O O . MET A 1 145 ? 3.649 -8.486 71.235 1.00 52.31 145 MET A O 1
ATOM 1121 N N . ILE A 1 146 ? 3.357 -10.583 70.473 1.00 55.78 146 ILE A N 1
ATOM 1122 C CA . ILE A 1 146 ? 1.959 -10.722 70.886 1.00 55.78 146 ILE A CA 1
ATOM 1123 C C . ILE A 1 146 ? 1.970 -11.379 72.274 1.00 55.78 146 ILE A C 1
ATOM 1125 O O . ILE A 1 146 ? 2.549 -12.454 72.444 1.00 55.78 146 ILE A O 1
ATOM 1129 N N . ARG A 1 147 ? 1.363 -10.717 73.260 1.00 56.97 147 ARG A N 1
ATOM 1130 C CA . ARG A 1 147 ? 0.928 -11.291 74.538 1.00 56.97 147 ARG A CA 1
ATOM 1131 C C . ARG A 1 147 ? -0.535 -10.948 74.737 1.00 56.97 147 ARG A C 1
ATOM 1133 O O . ARG A 1 147 ? -0.893 -9.801 74.394 1.00 56.97 147 ARG A O 1
#

Sequence (147 aa):
MDESGPAHKKQFTVSLVLTPDQVFYGKGASIKKAQQSAAETALNGTILPKPPDKVSSKKVRSDFQNPTVLLRYVAGRLGVEIKFIDESVPICPTPPHPLTRLPVQPLIRAPFIPVINDQFLVLPPPRVVFGQPRVPTTLQPLPVMIR

Secondary structure (DSSP, 8-state):
-EEES-GGG-EEEEEEEEETTEEEEEEESSHHHHHHHHHHHHHHH--SPPPPP---------GGGSHHHHHHHHHHHHT--------------------------------------GGG---PPP-------------PPPP----

pLDDT: mean 75.51, std 18.53, range [45.53, 98.31]